Protein AF-A0A2T6ZU46-F1 (afdb_monomer_lite)

Radius of gyration: 29.61 Å; chains: 1; bounding box: 84×36×68 Å

InterPro domains:
  IPR037165 Aldehyde oxidase/xanthine dehydrogenase, molybdopterin binding domain superfamily [SSF56003] (22-96)

Structure (mmCIF, N/CA/C/O backbone):
data_AF-A0A2T6ZU46-F1
#
_entry.id   AF-A0A2T6ZU46-F1
#
loop_
_atom_site.group_PDB
_atom_site.id
_atom_site.type_symbol
_atom_site.label_atom_id
_atom_site.label_alt_id
_atom_site.label_comp_id
_atom_site.label_asym_id
_atom_site.label_entity_id
_atom_site.label_seq_id
_atom_site.pdbx_PDB_ins_code
_atom_site.Cartn_x
_atom_site.Cartn_y
_atom_site.Cartn_z
_atom_site.occupancy
_atom_site.B_iso_or_equiv
_atom_site.auth_seq_id
_atom_site.auth_comp_id
_atom_site.auth_asym_id
_atom_site.auth_atom_id
_atom_site.pdbx_PDB_model_num
ATOM 1 N N . MET A 1 1 ? 67.612 2.568 -53.619 1.00 38.09 1 MET A N 1
ATOM 2 C CA . MET A 1 1 ? 66.948 3.766 -53.063 1.00 38.09 1 MET A CA 1
ATOM 3 C C . MET A 1 1 ? 65.510 3.387 -52.775 1.00 38.09 1 MET A C 1
ATOM 5 O O . MET A 1 1 ? 64.844 2.870 -53.661 1.00 38.09 1 MET A O 1
ATOM 9 N N . ALA A 1 2 ? 65.128 3.475 -51.504 1.00 44.28 2 ALA A N 1
ATOM 10 C CA . ALA A 1 2 ? 63.888 2.946 -50.953 1.00 44.28 2 ALA A CA 1
ATOM 11 C C . ALA A 1 2 ? 62.667 3.745 -51.421 1.00 44.28 2 ALA A C 1
ATOM 13 O O . ALA A 1 2 ? 62.713 4.968 -51.402 1.00 44.28 2 ALA A O 1
ATOM 14 N N . ASN A 1 3 ? 61.575 3.054 -51.747 1.00 39.78 3 ASN A N 1
ATOM 15 C CA . ASN A 1 3 ? 60.238 3.625 -51.635 1.00 39.78 3 ASN A CA 1
ATOM 16 C C . ASN A 1 3 ? 59.408 2.688 -50.762 1.00 39.78 3 ASN A C 1
ATOM 18 O O . ASN A 1 3 ? 59.017 1.591 -51.154 1.00 39.78 3 ASN A O 1
ATOM 22 N N . SER A 1 4 ? 59.275 3.125 -49.518 1.00 50.47 4 SER A N 1
ATOM 23 C CA . SER A 1 4 ? 58.635 2.468 -48.395 1.00 50.47 4 SER A CA 1
ATOM 24 C C . SER A 1 4 ? 57.118 2.651 -48.424 1.00 50.47 4 SER A C 1
ATOM 26 O O . SER A 1 4 ? 56.644 3.783 -48.424 1.00 50.47 4 SER A O 1
ATOM 28 N N . SER A 1 5 ? 56.431 1.514 -48.318 1.00 43.03 5 SER A N 1
ATOM 29 C CA . SER A 1 5 ? 55.173 1.281 -47.590 1.00 43.03 5 SER A CA 1
ATOM 30 C C . SER A 1 5 ? 53.871 1.907 -48.125 1.00 43.03 5 SER A C 1
ATOM 32 O O . SER A 1 5 ? 53.810 3.102 -48.406 1.00 43.03 5 SER A O 1
ATOM 34 N N . PRO A 1 6 ? 52.779 1.119 -48.221 1.00 49.56 6 PRO A N 1
ATOM 35 C CA . PRO A 1 6 ? 51.501 1.618 -48.694 1.00 49.56 6 PRO A CA 1
ATOM 36 C C . PRO A 1 6 ? 50.735 2.349 -47.579 1.00 49.56 6 PRO A C 1
ATOM 38 O O . PRO A 1 6 ? 50.645 1.869 -46.457 1.00 49.56 6 PRO A O 1
ATOM 41 N N . VAL 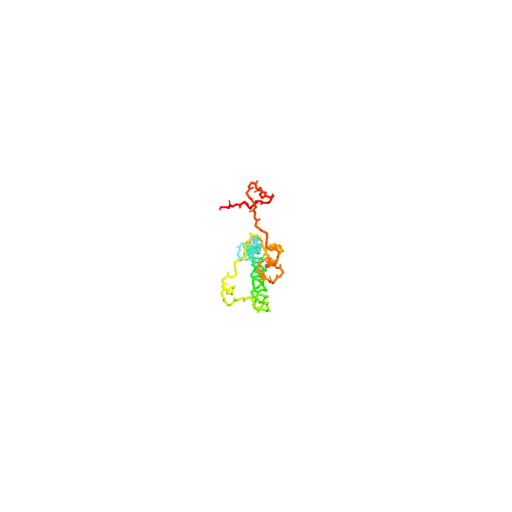A 1 7 ? 50.149 3.484 -47.969 1.00 49.38 7 VAL 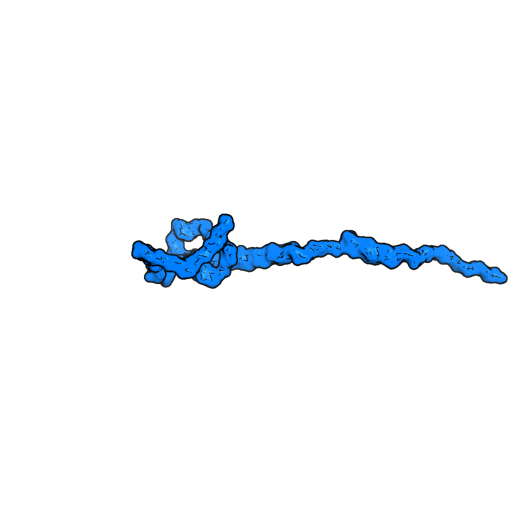A N 1
ATOM 42 C CA . VAL A 1 7 ? 48.728 3.834 -47.788 1.00 49.38 7 VAL A CA 1
ATOM 43 C C . VAL A 1 7 ? 48.171 3.904 -46.355 1.00 49.38 7 VAL A C 1
ATOM 45 O O . VAL A 1 7 ? 48.037 2.898 -45.672 1.00 49.38 7 VAL A O 1
ATOM 48 N N . GLY A 1 8 ? 47.629 5.080 -46.008 1.00 42.22 8 GLY A N 1
ATOM 49 C CA . GLY A 1 8 ? 46.389 5.144 -45.221 1.00 42.22 8 GLY A CA 1
ATOM 50 C C . GLY A 1 8 ? 46.375 6.104 -44.032 1.00 42.22 8 GLY A C 1
ATOM 51 O O . GLY A 1 8 ? 46.713 5.730 -42.921 1.00 42.22 8 GLY A O 1
ATOM 52 N N . SER A 1 9 ? 45.916 7.333 -44.278 1.00 49.12 9 SER A N 1
ATOM 53 C CA . SER A 1 9 ? 44.883 8.027 -43.484 1.00 49.12 9 SER A CA 1
ATOM 54 C C . SER A 1 9 ? 44.699 7.642 -42.000 1.00 49.12 9 SER A C 1
ATOM 56 O O . SER A 1 9 ? 43.843 6.825 -41.678 1.00 49.12 9 SER A O 1
ATOM 58 N N . GLU A 1 10 ? 45.362 8.340 -41.077 1.00 54.50 10 GLU A N 1
ATOM 59 C CA . GLU A 1 10 ? 45.002 8.308 -39.645 1.00 54.50 10 GLU A CA 1
ATOM 60 C C . GLU A 1 10 ? 44.619 9.691 -39.037 1.00 54.50 10 GLU A C 1
ATOM 62 O O . GLU A 1 10 ? 44.953 9.963 -37.888 1.00 54.50 10 GLU A O 1
ATOM 67 N N . PRO A 1 11 ? 43.881 10.600 -39.721 1.00 52.03 11 PRO A N 1
ATOM 68 C CA . PRO A 1 11 ? 43.074 11.624 -39.040 1.00 52.03 11 PRO A CA 1
ATOM 69 C C . PRO A 1 11 ? 41.639 11.142 -38.737 1.00 52.03 11 PRO A C 1
ATOM 71 O O . PRO A 1 11 ? 40.899 11.790 -37.996 1.00 52.03 11 PRO A O 1
ATOM 74 N N . THR A 1 12 ? 41.225 10.005 -39.300 1.00 53.75 12 THR A N 1
ATOM 75 C CA . THR A 1 12 ? 39.854 9.478 -39.224 1.00 53.75 12 THR A CA 1
ATOM 76 C C . THR A 1 12 ? 39.532 8.840 -37.879 1.00 53.75 12 THR A C 1
ATOM 78 O O . THR A 1 12 ? 38.416 9.016 -37.402 1.00 53.75 12 THR A O 1
ATOM 81 N N . ARG A 1 13 ? 40.496 8.205 -37.196 1.00 52.84 13 ARG A N 1
ATOM 82 C CA . ARG A 1 13 ? 40.234 7.524 -35.912 1.00 52.84 13 ARG A CA 1
ATOM 83 C C . ARG A 1 13 ? 39.747 8.460 -34.800 1.00 52.84 13 ARG A C 1
ATOM 85 O O . ARG A 1 13 ? 38.830 8.109 -34.062 1.00 52.84 13 ARG A O 1
ATOM 92 N N . TYR A 1 14 ? 40.298 9.672 -34.691 1.00 53.22 14 TYR A N 1
ATOM 93 C CA . TYR A 1 14 ? 39.867 10.642 -33.669 1.00 53.22 14 TYR A CA 1
ATOM 94 C C . TYR A 1 14 ? 38.472 11.223 -33.933 1.00 53.22 14 TYR A C 1
ATOM 96 O O . TYR A 1 14 ? 37.743 11.538 -32.987 1.00 53.22 14 TYR A O 1
ATOM 104 N N . LEU A 1 15 ? 38.092 11.368 -35.203 1.00 55.91 15 LEU A N 1
ATOM 105 C CA . LEU A 1 15 ? 36.751 11.791 -35.592 1.00 55.91 15 LEU A CA 1
ATOM 106 C C . LEU A 1 15 ? 35.756 10.637 -35.426 1.00 55.91 15 LEU A C 1
ATOM 108 O O . LEU A 1 15 ? 34.722 10.844 -34.799 1.00 55.91 15 LEU A O 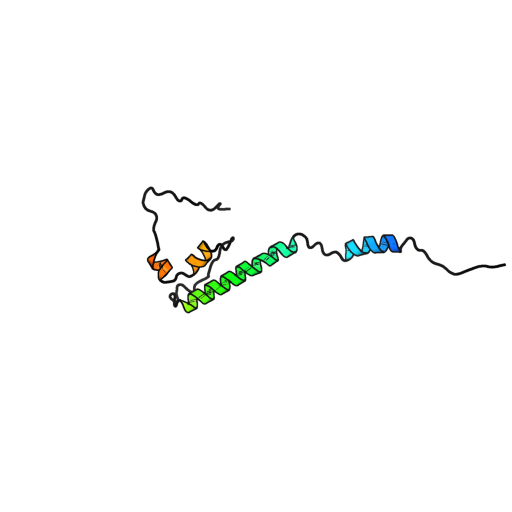1
ATOM 112 N N . GLU A 1 16 ? 36.088 9.419 -35.856 1.00 58.97 16 GLU A N 1
ATOM 113 C CA . GLU A 1 16 ? 35.237 8.231 -35.697 1.00 58.97 16 GLU A CA 1
ATOM 114 C C . GLU A 1 16 ? 34.875 7.946 -34.238 1.00 58.97 16 GLU A C 1
ATOM 116 O O . GLU A 1 16 ? 33.716 7.671 -33.943 1.00 58.97 16 GLU A O 1
ATOM 121 N N . LEU A 1 17 ? 35.814 8.096 -33.299 1.00 58.25 17 LEU A N 1
ATOM 122 C CA . LEU A 1 17 ? 35.547 7.902 -31.869 1.00 58.25 17 LEU A CA 1
ATOM 123 C C . LEU A 1 17 ? 34.571 8.945 -31.282 1.00 58.25 17 LEU A C 1
ATOM 125 O O . LEU A 1 17 ? 33.724 8.594 -30.458 1.00 58.25 17 LEU A O 1
ATOM 129 N N . ARG A 1 18 ? 34.623 10.216 -31.717 1.00 54.88 18 ARG A N 1
ATOM 130 C CA . ARG A 1 18 ? 33.652 11.253 -31.286 1.00 54.88 18 ARG A CA 1
ATOM 131 C C . ARG A 1 18 ? 32.284 11.077 -31.929 1.00 54.88 18 ARG A C 1
ATOM 133 O O . ARG A 1 18 ? 31.264 11.347 -31.299 1.00 54.88 18 ARG A O 1
ATOM 140 N N . ILE A 1 19 ? 32.279 10.656 -33.187 1.00 58.56 19 ILE A N 1
ATOM 141 C CA . ILE A 1 19 ? 31.086 10.342 -33.966 1.00 58.56 19 ILE A CA 1
ATOM 142 C C . ILE A 1 19 ? 30.386 9.155 -33.291 1.00 58.56 19 ILE A C 1
ATOM 144 O O . ILE A 1 19 ? 29.220 9.273 -32.934 1.00 58.56 19 ILE A O 1
ATOM 148 N N . SER A 1 20 ? 31.116 8.089 -32.960 1.00 56.72 20 SER A N 1
ATOM 149 C CA . SER A 1 20 ? 30.590 6.870 -32.333 1.00 56.72 20 SER A CA 1
ATOM 150 C C . SER A 1 20 ? 29.812 7.135 -31.039 1.00 56.72 20 SER A C 1
ATOM 152 O O . SER A 1 20 ? 28.697 6.646 -30.897 1.00 56.72 20 SER A O 1
ATOM 154 N N . ARG A 1 21 ? 30.282 8.032 -30.155 1.00 52.91 21 ARG A N 1
ATOM 155 C CA . ARG A 1 21 ? 29.524 8.399 -28.941 1.00 52.91 21 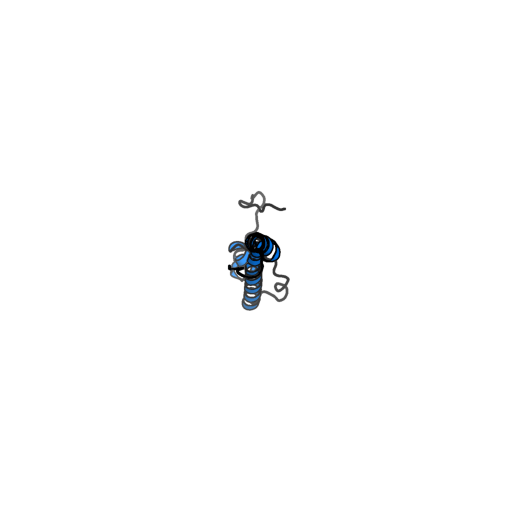ARG A CA 1
ATOM 156 C C . ARG A 1 21 ? 28.172 9.057 -29.248 1.00 52.91 21 ARG A C 1
ATOM 158 O O . ARG A 1 21 ? 27.211 8.823 -28.533 1.00 52.91 21 ARG A O 1
ATOM 165 N N . ARG A 1 22 ? 28.055 9.825 -30.336 1.00 55.16 22 ARG A N 1
ATOM 166 C CA . ARG A 1 22 ? 26.770 10.380 -30.804 1.00 55.16 22 ARG A CA 1
ATOM 167 C C . ARG A 1 22 ? 25.830 9.297 -31.354 1.00 55.16 22 ARG A C 1
ATOM 169 O O . ARG A 1 22 ? 24.619 9.478 -31.301 1.00 55.16 22 ARG A O 1
ATOM 176 N N . TYR A 1 23 ? 26.375 8.192 -31.860 1.00 54.34 23 TYR A N 1
ATOM 177 C CA . TYR A 1 23 ? 25.598 7.070 -32.398 1.00 54.34 23 TYR A CA 1
ATOM 178 C C . TYR A 1 23 ? 25.354 5.938 -31.386 1.00 54.34 23 TYR A C 1
ATOM 180 O O . TYR A 1 23 ? 24.504 5.092 -31.647 1.00 54.34 23 TYR A O 1
ATOM 188 N N . SER A 1 24 ? 26.048 5.912 -30.240 1.00 56.56 24 SER A N 1
ATOM 189 C CA . SER A 1 24 ? 25.950 4.817 -29.261 1.00 56.56 24 SER A CA 1
ATOM 190 C C . SER A 1 24 ? 25.727 5.243 -27.806 1.00 56.56 24 SER A C 1
ATOM 192 O O . SER A 1 24 ? 25.475 4.380 -26.967 1.00 56.56 24 SER A O 1
ATOM 194 N N . ASP A 1 25 ? 25.814 6.531 -27.462 1.00 62.91 25 ASP A N 1
ATOM 195 C CA . ASP A 1 25 ? 25.467 6.997 -26.118 1.00 62.91 25 ASP A CA 1
ATOM 196 C C . ASP A 1 25 ? 23.965 7.233 -26.059 1.00 62.91 25 ASP A C 1
ATOM 198 O O . ASP A 1 25 ? 23.424 8.263 -26.470 1.00 62.91 25 ASP A O 1
ATOM 202 N N . SER A 1 26 ? 23.253 6.217 -25.589 1.00 67.44 26 SER A N 1
ATOM 203 C CA . SER A 1 26 ? 21.849 6.381 -25.293 1.00 67.44 26 SER A CA 1
ATOM 204 C C . SER A 1 26 ? 21.768 7.434 -24.171 1.00 67.44 26 SER A C 1
ATOM 206 O O . SER A 1 26 ? 22.152 7.161 -23.040 1.00 67.44 26 SER A O 1
ATOM 208 N N . GLY A 1 27 ? 21.248 8.632 -24.463 1.00 66.00 27 GLY A N 1
ATOM 209 C CA . GLY A 1 27 ? 21.083 9.720 -23.484 1.00 66.00 27 GLY A CA 1
ATOM 210 C C . GLY A 1 27 ? 20.161 9.339 -22.318 1.00 66.00 27 GLY A C 1
ATOM 211 O O . GLY A 1 27 ? 18.965 9.606 -22.350 1.00 66.00 27 GLY A O 1
ATOM 212 N N . THR A 1 28 ? 20.702 8.653 -21.310 1.00 69.00 28 THR A N 1
ATOM 213 C CA . THR A 1 28 ? 19.947 7.968 -20.241 1.00 69.00 28 THR A CA 1
ATOM 214 C C . THR A 1 28 ? 19.801 8.835 -18.992 1.00 69.00 28 THR A C 1
ATOM 216 O O . THR A 1 28 ? 19.573 8.303 -17.918 1.00 69.00 28 THR A O 1
ATOM 219 N N . GLY A 1 29 ? 19.942 10.159 -19.097 1.00 77.25 29 GLY A N 1
ATOM 220 C CA . GLY A 1 29 ? 19.937 11.040 -17.922 1.00 77.25 29 GLY A CA 1
ATOM 221 C C . GLY A 1 29 ? 18.625 10.979 -17.133 1.00 77.25 29 GLY A C 1
ATOM 222 O O . GLY A 1 29 ? 18.631 10.763 -15.927 1.00 77.25 29 GLY A O 1
ATOM 223 N N . GLU A 1 30 ? 17.493 11.097 -17.826 1.00 76.88 30 GLU A N 1
ATOM 224 C CA . GLU A 1 30 ? 16.167 11.196 -17.191 1.00 76.88 30 GLU A CA 1
ATOM 225 C C . GLU A 1 30 ? 15.348 9.903 -17.296 1.00 76.88 30 GLU A C 1
ATOM 227 O O . GLU A 1 30 ? 14.427 9.662 -16.521 1.00 76.88 30 GLU A O 1
ATOM 232 N N . ARG A 1 31 ? 15.715 9.010 -18.221 1.00 75.94 31 ARG A N 1
ATOM 233 C CA . ARG A 1 31 ? 15.007 7.742 -18.456 1.00 75.94 31 ARG A CA 1
ATOM 234 C C . ARG A 1 31 ? 14.897 6.817 -17.231 1.00 75.94 31 ARG A C 1
ATOM 236 O O . ARG A 1 31 ? 13.829 6.231 -17.059 1.00 75.94 31 ARG A O 1
ATOM 243 N N . PRO A 1 32 ? 15.918 6.664 -16.362 1.00 83.88 32 PRO A N 1
ATOM 244 C CA . PRO A 1 32 ? 15.805 5.784 -15.204 1.00 83.88 32 PRO A CA 1
ATOM 245 C C . PRO A 1 32 ? 14.969 6.409 -14.083 1.00 83.88 32 PRO A C 1
ATOM 247 O O . PRO A 1 32 ? 14.561 5.691 -13.176 1.00 83.88 32 PRO A O 1
ATOM 250 N N . LEU A 1 33 ? 14.651 7.708 -14.140 1.00 86.00 33 LEU A N 1
ATOM 251 C CA . LEU A 1 33 ? 13.815 8.347 -13.124 1.00 86.00 33 LEU A CA 1
ATOM 252 C C . LEU A 1 33 ? 12.431 7.688 -13.056 1.00 86.00 33 LEU A C 1
ATOM 254 O O . LEU A 1 33 ? 11.923 7.400 -11.973 1.00 86.00 33 LEU A O 1
ATOM 258 N N . PHE A 1 34 ? 11.853 7.358 -14.213 1.00 87.06 34 PHE A N 1
ATOM 259 C CA . PHE A 1 34 ? 10.569 6.662 -14.271 1.00 87.06 34 PHE A CA 1
ATOM 260 C C . PHE A 1 34 ? 10.665 5.192 -13.837 1.00 87.06 34 PHE A C 1
ATOM 262 O O . PHE A 1 34 ? 9.686 4.635 -13.344 1.00 87.06 34 PHE A O 1
ATOM 269 N N . LEU A 1 35 ? 11.846 4.567 -13.929 1.00 88.38 35 LEU A N 1
ATOM 270 C CA . LEU A 1 35 ? 12.045 3.205 -13.428 1.00 88.38 35 LEU A CA 1
ATOM 271 C C . LEU A 1 35 ? 11.799 3.123 -11.914 1.00 88.38 35 LEU A C 1
ATOM 273 O O . LEU A 1 35 ? 11.321 2.097 -11.436 1.00 88.38 35 LEU A O 1
ATOM 277 N N . GLY A 1 36 ? 12.010 4.210 -11.165 1.00 86.19 36 GLY A N 1
ATOM 278 C CA . GLY A 1 36 ? 11.655 4.292 -9.745 1.00 86.19 36 GLY A CA 1
ATOM 279 C C . GLY A 1 36 ? 10.160 4.083 -9.463 1.00 86.19 36 GLY A C 1
ATOM 280 O O . GLY A 1 36 ? 9.799 3.570 -8.403 1.00 86.19 36 GLY A O 1
ATOM 281 N N . ALA A 1 37 ? 9.275 4.373 -10.425 1.00 87.81 37 ALA A N 1
ATOM 282 C CA . ALA A 1 37 ? 7.842 4.114 -10.284 1.00 87.81 37 ALA A CA 1
ATOM 283 C C . ALA A 1 37 ? 7.514 2.612 -10.187 1.00 87.81 37 ALA A C 1
ATOM 285 O O . ALA A 1 37 ? 6.461 2.257 -9.658 1.00 87.81 37 ALA A O 1
ATOM 286 N N . SER A 1 38 ? 8.416 1.719 -10.617 1.00 91.31 38 SER A N 1
ATOM 287 C CA . SER A 1 38 ? 8.259 0.269 -10.423 1.00 91.31 38 SER A CA 1
ATOM 288 C C . SER A 1 38 ? 8.0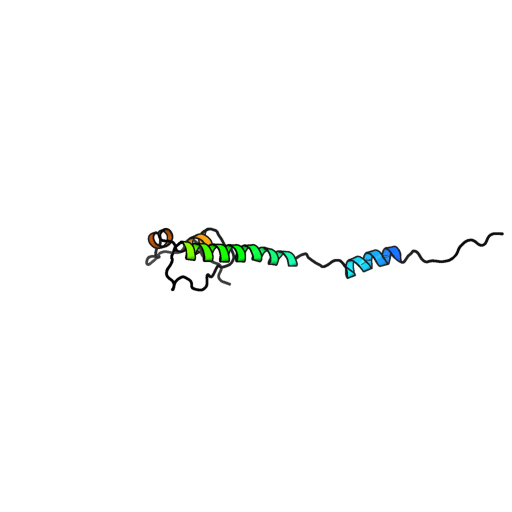73 -0.101 -8.946 1.00 91.31 38 SER A C 1
ATOM 290 O O . SER A 1 38 ? 7.217 -0.923 -8.621 1.00 91.31 38 SER A O 1
ATOM 292 N N . VAL A 1 39 ? 8.778 0.582 -8.037 1.00 91.12 39 VAL A N 1
ATOM 293 C CA . VAL A 1 39 ? 8.658 0.384 -6.585 1.00 91.12 39 VAL A CA 1
ATOM 294 C C . VAL A 1 39 ? 7.263 0.772 -6.094 1.00 91.12 39 VAL A C 1
ATOM 296 O O . VAL A 1 39 ? 6.670 0.066 -5.281 1.00 91.12 39 VAL A O 1
ATOM 299 N N . LYS A 1 40 ? 6.685 1.852 -6.635 1.00 89.56 40 LYS A N 1
ATOM 300 C CA . LYS A 1 40 ? 5.309 2.262 -6.319 1.00 89.56 40 LYS A CA 1
ATOM 301 C C . LYS A 1 40 ? 4.301 1.175 -6.711 1.00 89.56 40 LYS A C 1
ATOM 303 O O . LYS A 1 40 ? 3.372 0.902 -5.953 1.00 89.56 40 LYS A O 1
ATOM 308 N N . PHE A 1 41 ? 4.478 0.540 -7.868 1.00 89.25 41 PHE A N 1
ATOM 309 C CA . PHE A 1 41 ? 3.604 -0.556 -8.294 1.00 89.25 41 PHE A CA 1
ATOM 310 C C . PHE A 1 41 ? 3.803 -1.825 -7.460 1.00 89.25 41 PHE A C 1
ATOM 312 O O . PHE A 1 41 ? 2.818 -2.469 -7.109 1.00 89.25 41 PHE A O 1
ATOM 319 N N . ALA A 1 42 ? 5.037 -2.136 -7.059 1.00 91.69 42 ALA 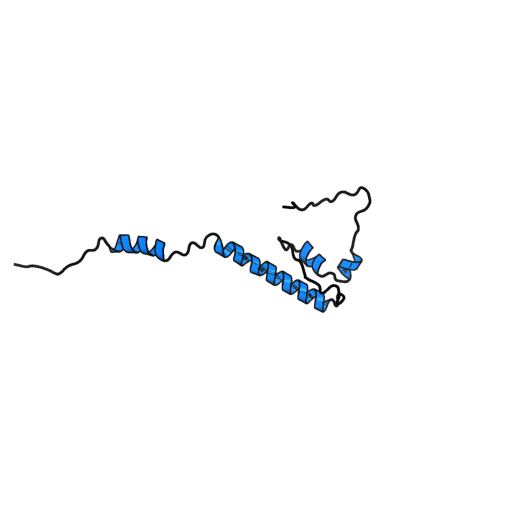A N 1
ATOM 320 C CA . ALA A 1 42 ? 5.304 -3.233 -6.130 1.00 91.69 42 ALA A CA 1
ATOM 321 C C . ALA A 1 42 ? 4.589 -3.022 -4.781 1.00 91.69 42 ALA A C 1
ATOM 323 O O . ALA A 1 42 ? 3.947 -3.936 -4.267 1.00 91.69 42 ALA A O 1
ATOM 324 N N . LEU A 1 43 ? 4.617 -1.796 -4.245 1.00 89.88 43 LEU A N 1
ATOM 325 C CA . LEU A 1 43 ? 3.878 -1.440 -3.029 1.00 89.88 43 LEU A CA 1
ATOM 326 C C . LEU A 1 43 ? 2.361 -1.561 -3.215 1.00 89.88 43 LEU A C 1
ATOM 328 O O . LEU A 1 43 ? 1.673 -2.062 -2.328 1.00 89.88 43 LEU A O 1
ATOM 332 N N . ARG A 1 44 ? 1.825 -1.156 -4.372 1.00 88.50 44 ARG A N 1
ATOM 333 C CA . ARG A 1 44 ? 0.398 -1.322 -4.688 1.00 88.50 44 ARG A CA 1
ATOM 334 C C . ARG A 1 44 ? -0.024 -2.792 -4.653 1.00 88.50 44 ARG A C 1
ATOM 336 O O . ARG A 1 44 ? -1.059 -3.105 -4.064 1.00 88.50 44 ARG A O 1
ATOM 343 N N . GLU A 1 45 ? 0.764 -3.686 -5.245 1.00 89.12 45 GLU A N 1
ATOM 344 C CA . GLU A 1 45 ? 0.482 -5.126 -5.206 1.00 89.12 45 GLU A CA 1
ATOM 345 C C . GLU A 1 45 ? 0.611 -5.695 -3.783 1.00 89.12 45 GLU A C 1
ATOM 347 O O . GLU A 1 45 ? -0.230 -6.488 -3.363 1.00 89.12 45 GLU A O 1
ATOM 352 N N . ALA A 1 46 ? 1.578 -5.225 -2.987 1.00 89.25 46 ALA A N 1
ATOM 353 C CA . ALA A 1 46 ? 1.707 -5.617 -1.582 1.00 89.25 46 ALA A CA 1
ATOM 354 C C . ALA A 1 46 ? 0.493 -5.195 -0.728 1.00 89.25 46 ALA A C 1
ATOM 356 O O . ALA A 1 46 ? 0.014 -5.970 0.106 1.00 89.25 46 ALA A O 1
ATOM 357 N N . VAL A 1 47 ? -0.055 -3.996 -0.959 1.00 87.56 47 VAL A N 1
ATOM 358 C CA . VAL A 1 47 ? -1.281 -3.523 -0.290 1.00 87.56 47 VAL A CA 1
ATOM 359 C C . VAL A 1 47 ? -2.489 -4.351 -0.727 1.00 87.56 47 VAL A C 1
ATOM 361 O O . VAL A 1 47 ? -3.306 -4.737 0.108 1.00 87.56 47 VAL A O 1
ATOM 364 N N . LYS A 1 48 ? -2.592 -4.680 -2.018 1.00 86.44 48 LYS A N 1
ATOM 365 C CA . LYS A 1 48 ? -3.656 -5.542 -2.550 1.00 86.44 48 LYS A CA 1
ATOM 366 C C . LYS A 1 48 ? -3.626 -6.939 -1.921 1.00 86.44 48 LYS A C 1
ATOM 368 O O . LYS A 1 48 ? -4.670 -7.427 -1.496 1.00 86.44 48 LYS A O 1
ATOM 373 N N . ALA A 1 49 ? -2.447 -7.549 -1.802 1.00 87.94 49 ALA A N 1
ATOM 374 C CA . ALA A 1 49 ? -2.278 -8.831 -1.118 1.00 87.94 49 ALA A CA 1
ATOM 375 C C . ALA A 1 49 ? -2.637 -8.733 0.374 1.00 87.94 49 ALA A C 1
ATOM 377 O O . ALA A 1 49 ? -3.358 -9.579 0.895 1.00 87.94 49 ALA A O 1
ATOM 378 N N . SER A 1 50 ? -2.207 -7.663 1.049 1.00 86.69 50 SER A N 1
ATOM 379 C CA . SER A 1 50 ? -2.536 -7.420 2.462 1.00 86.69 50 SER A CA 1
ATOM 380 C C . SER A 1 50 ? -4.043 -7.289 2.706 1.00 86.69 50 SER A C 1
ATOM 382 O O . SER A 1 50 ? -4.547 -7.845 3.677 1.00 86.69 50 SER A O 1
ATOM 384 N N . ARG A 1 51 ? -4.779 -6.611 1.814 1.00 84.12 51 ARG A N 1
ATOM 385 C CA . ARG A 1 51 ? -6.250 -6.510 1.882 1.00 84.12 51 ARG A CA 1
ATOM 386 C C . ARG A 1 51 ? -6.934 -7.869 1.762 1.00 84.12 51 ARG A C 1
ATOM 388 O O . ARG A 1 51 ? -7.872 -8.138 2.506 1.00 84.12 51 ARG A O 1
ATOM 395 N N . ALA A 1 52 ? -6.453 -8.719 0.854 1.00 82.56 52 ALA A N 1
ATOM 396 C CA . ALA A 1 52 ? -6.981 -10.070 0.691 1.00 82.56 52 ALA A CA 1
ATOM 397 C C . ALA A 1 52 ? -6.760 -10.913 1.960 1.00 82.56 52 ALA A C 1
ATOM 399 O O . ALA A 1 52 ? -7.680 -11.582 2.423 1.00 82.56 52 ALA A O 1
ATOM 400 N N . SER A 1 53 ? -5.573 -10.820 2.567 1.00 82.50 53 SER A N 1
ATOM 401 C CA . SER A 1 53 ? -5.244 -11.516 3.820 1.00 82.50 53 SER A CA 1
ATOM 402 C C . SER A 1 53 ? -6.020 -10.996 5.033 1.00 82.50 53 SER A C 1
ATOM 404 O O . SER A 1 53 ? -6.320 -11.763 5.941 1.00 82.50 53 SER A O 1
ATOM 406 N N . ALA A 1 54 ? -6.354 -9.705 5.061 1.00 78.06 54 ALA A N 1
ATOM 407 C CA . ALA A 1 54 ? -7.129 -9.087 6.135 1.00 78.06 54 ALA A CA 1
ATOM 408 C C . ALA A 1 54 ? -8.647 -9.348 6.028 1.00 78.06 54 ALA A C 1
ATOM 410 O O . ALA A 1 54 ? -9.396 -8.824 6.848 1.00 78.06 54 ALA A O 1
ATOM 411 N N . ALA A 1 55 ? -9.093 -10.140 5.039 1.00 65.88 55 ALA A N 1
ATOM 412 C CA . ALA A 1 55 ? -10.499 -10.461 4.775 1.00 65.88 55 ALA A CA 1
ATOM 413 C C . ALA A 1 55 ? -11.406 -9.219 4.690 1.00 65.88 55 ALA A C 1
ATOM 415 O O . ALA A 1 55 ? -12.573 -9.261 5.075 1.00 65.88 55 ALA A O 1
ATOM 416 N N . VAL A 1 56 ? -10.866 -8.101 4.188 1.00 64.00 56 VAL A N 1
ATOM 417 C CA . VAL A 1 56 ? -11.660 -6.893 3.944 1.00 64.00 56 VAL A CA 1
ATOM 418 C C . VAL A 1 56 ? -12.711 -7.244 2.883 1.00 64.00 56 VAL A C 1
ATOM 420 O O . VAL A 1 56 ? -12.368 -7.886 1.889 1.00 64.00 56 VAL A O 1
ATOM 423 N N . ASP A 1 57 ? -13.974 -6.866 3.115 1.00 59.09 57 ASP A N 1
ATOM 424 C CA . ASP A 1 57 ? -15.149 -7.270 2.325 1.00 59.09 57 ASP A CA 1
ATOM 425 C C . ASP A 1 57 ? -14.899 -7.322 0.808 1.00 59.09 57 ASP A C 1
ATOM 427 O O . ASP A 1 57 ? -14.184 -6.493 0.242 1.00 59.09 57 ASP A O 1
ATOM 431 N N . ALA A 1 58 ? -15.561 -8.240 0.098 1.00 56.41 58 ALA A N 1
ATOM 432 C CA . ALA A 1 58 ? -15.426 -8.374 -1.359 1.00 56.41 58 ALA A CA 1
ATOM 433 C C . ALA A 1 58 ? -15.739 -7.068 -2.131 1.00 56.41 58 ALA A C 1
ATOM 435 O O . ALA A 1 58 ? -15.217 -6.858 -3.224 1.00 56.41 58 ALA A O 1
ATOM 436 N N . GLN A 1 59 ? -16.528 -6.155 -1.548 1.00 52.06 59 GLN A N 1
ATOM 437 C CA . GLN A 1 59 ? -16.769 -4.802 -2.072 1.00 52.06 59 GLN A CA 1
ATOM 438 C C . GLN A 1 59 ? -15.602 -3.821 -1.845 1.00 52.06 59 GLN A C 1
ATOM 440 O O . GLN A 1 59 ? -15.448 -2.865 -2.602 1.00 52.06 59 GLN A O 1
ATOM 445 N N . ALA A 1 60 ? -14.744 -4.065 -0.853 1.00 54.84 60 ALA A N 1
ATOM 446 C CA . ALA A 1 60 ? -13.526 -3.304 -0.570 1.00 54.84 60 ALA A CA 1
ATOM 447 C C . ALA A 1 60 ? -12.295 -3.788 -1.367 1.00 54.84 60 ALA A C 1
ATOM 449 O O . ALA A 1 60 ? -11.290 -3.073 -1.454 1.00 54.84 60 ALA A O 1
ATOM 450 N N . MET A 1 61 ? -12.388 -4.952 -2.024 1.00 59.91 61 MET A N 1
ATOM 451 C CA . MET A 1 61 ? -11.426 -5.440 -3.029 1.00 59.91 61 MET A CA 1
ATOM 452 C C . MET A 1 61 ? -11.496 -4.692 -4.378 1.00 59.91 61 MET A C 1
ATOM 454 O O . MET A 1 61 ? -10.969 -5.160 -5.388 1.00 59.91 61 MET A O 1
ATOM 458 N N . GLY A 1 62 ? -12.121 -3.512 -4.412 1.00 63.12 62 GLY A N 1
ATOM 459 C CA . GLY A 1 62 ? -12.082 -2.606 -5.556 1.00 63.12 62 GLY A CA 1
ATOM 460 C C . GLY A 1 62 ? -10.669 -2.106 -5.893 1.00 63.12 62 GLY A C 1
ATOM 461 O O . GLY A 1 62 ? -9.659 -2.506 -5.309 1.00 63.12 62 GLY A O 1
ATOM 462 N N . VAL A 1 63 ? -10.582 -1.195 -6.864 1.00 66.25 63 VAL A N 1
ATOM 463 C CA . VAL A 1 63 ? -9.301 -0.666 -7.353 1.00 66.25 63 VAL A CA 1
ATOM 464 C C . VAL A 1 63 ? -8.512 -0.004 -6.212 1.00 66.25 63 VAL A C 1
ATOM 466 O O . VAL A 1 63 ? -8.906 1.038 -5.696 1.00 66.25 63 VAL A O 1
ATOM 469 N N . VAL A 1 64 ? -7.371 -0.596 -5.833 1.00 74.88 64 VAL A N 1
ATOM 470 C CA . VAL A 1 64 ? -6.427 -0.001 -4.871 1.00 74.88 64 VAL A CA 1
ATOM 471 C C . VAL A 1 64 ? -5.737 1.190 -5.539 1.00 74.88 64 VAL A C 1
ATOM 473 O O . VAL A 1 64 ? -4.839 1.006 -6.365 1.00 74.88 64 VAL A O 1
ATOM 476 N N . GLN A 1 65 ? -6.177 2.401 -5.199 1.00 76.06 65 GLN A N 1
ATOM 477 C CA . GLN A 1 65 ? -5.520 3.647 -5.592 1.00 76.06 65 GLN A CA 1
ATOM 478 C C . GLN A 1 65 ? -4.423 3.971 -4.575 1.00 76.06 65 GLN A C 1
ATOM 480 O O . GLN A 1 65 ? -4.685 4.073 -3.379 1.00 76.06 65 GLN A O 1
ATOM 485 N N . VAL A 1 66 ? -3.184 4.081 -5.055 1.00 82.00 66 VAL A N 1
ATOM 486 C CA . VAL A 1 66 ? -2.036 4.543 -4.267 1.00 82.00 66 VAL A CA 1
ATOM 487 C C . VAL A 1 66 ? -1.502 5.786 -4.958 1.00 82.00 66 VAL A C 1
ATOM 489 O O . VAL A 1 66 ? -0.892 5.698 -6.031 1.00 82.00 66 VAL A O 1
ATOM 492 N N . ASP A 1 67 ? -1.741 6.947 -4.362 1.00 83.12 67 ASP A N 1
ATOM 493 C CA . ASP A 1 67 ? -1.282 8.219 -4.908 1.00 83.12 67 ASP A CA 1
ATOM 494 C C . ASP A 1 67 ? 0.225 8.388 -4.726 1.00 83.12 67 ASP A C 1
ATOM 496 O O . ASP A 1 67 ? 0.837 7.842 -3.808 1.00 83.12 67 ASP A O 1
ATOM 500 N N . SER A 1 68 ? 0.854 9.114 -5.652 1.00 81.62 68 SER A N 1
ATOM 501 C CA . SER A 1 68 ? 2.254 9.503 -5.473 1.00 81.62 68 SER A CA 1
ATOM 502 C C . SER A 1 68 ? 2.317 10.699 -4.525 1.00 81.62 68 SER A C 1
ATOM 504 O O . SER A 1 68 ? 1.479 11.592 -4.660 1.00 81.62 68 SER A O 1
ATOM 506 N N . PRO A 1 69 ? 3.290 10.772 -3.605 1.00 80.94 69 PRO A N 1
ATOM 507 C CA . PRO A 1 69 ? 4.222 9.727 -3.171 1.00 80.94 69 PRO A CA 1
ATOM 508 C C . PRO A 1 69 ? 3.536 8.643 -2.319 1.00 80.94 69 PRO A C 1
ATOM 510 O O . PRO A 1 69 ? 2.652 8.931 -1.512 1.00 80.94 69 PRO A O 1
ATOM 513 N N . ALA A 1 70 ? 3.975 7.389 -2.465 1.00 81.19 70 ALA A N 1
ATOM 514 C CA . ALA A 1 70 ? 3.457 6.250 -1.701 1.00 81.19 70 ALA A CA 1
ATOM 515 C C . ALA A 1 70 ? 4.053 6.219 -0.280 1.00 81.19 70 ALA A C 1
ATOM 517 O O . ALA A 1 70 ? 4.833 5.334 0.067 1.00 81.19 70 ALA A O 1
ATOM 518 N N . MET A 1 71 ? 3.730 7.230 0.528 1.00 80.19 71 MET A N 1
ATOM 519 C CA . MET A 1 71 ? 4.217 7.338 1.903 1.00 80.19 71 MET A CA 1
ATOM 520 C C . MET A 1 71 ? 3.691 6.199 2.788 1.00 80.19 71 MET A C 1
ATOM 522 O O . MET A 1 71 ? 2.663 5.574 2.498 1.00 80.19 71 MET A O 1
ATOM 526 N N . ALA A 1 72 ? 4.397 5.945 3.893 1.00 85.12 72 ALA A N 1
ATOM 527 C CA . ALA A 1 72 ? 4.041 4.899 4.850 1.00 85.12 72 ALA A CA 1
ATOM 528 C C . ALA A 1 72 ? 2.632 5.106 5.430 1.00 85.12 72 ALA A C 1
ATOM 530 O O . ALA A 1 72 ? 1.870 4.147 5.532 1.00 85.12 72 ALA A O 1
ATOM 531 N N . GLU A 1 73 ? 2.256 6.355 5.723 1.00 85.81 73 GLU A N 1
ATOM 532 C CA . GLU A 1 73 ? 0.917 6.710 6.209 1.00 85.81 73 GLU A CA 1
ATOM 533 C C . GLU A 1 73 ? -0.183 6.277 5.227 1.00 85.81 73 GLU A C 1
ATOM 535 O O . GLU A 1 73 ? -1.105 5.551 5.603 1.00 85.81 73 GLU A O 1
ATOM 540 N N . ARG A 1 74 ? -0.035 6.623 3.941 1.00 84.38 74 ARG A N 1
ATOM 541 C CA . ARG A 1 74 ? -1.014 6.319 2.892 1.00 84.38 74 ARG A CA 1
ATOM 542 C C . ARG A 1 74 ? -1.108 4.817 2.670 1.00 84.38 74 ARG A C 1
ATOM 544 O O . ARG A 1 74 ? -2.204 4.273 2.595 1.00 84.38 74 ARG A O 1
ATOM 551 N N . SER A 1 75 ? 0.039 4.137 2.631 1.00 83.75 75 SER A N 1
ATOM 552 C CA . SER A 1 75 ? 0.106 2.684 2.449 1.00 83.75 75 SER A CA 1
ATOM 553 C C . SER A 1 75 ? -0.541 1.932 3.615 1.00 83.75 75 SER A C 1
ATOM 555 O O . SER A 1 75 ? -1.250 0.955 3.387 1.00 83.75 75 SER A O 1
ATOM 557 N N . ARG A 1 76 ? -0.355 2.399 4.859 1.00 86.81 76 ARG A N 1
ATOM 558 C CA . ARG A 1 76 ? -0.935 1.771 6.053 1.00 86.81 76 ARG A CA 1
ATOM 559 C C . ARG A 1 76 ? -2.448 1.952 6.114 1.00 86.81 76 ARG A C 1
ATOM 561 O O . ARG A 1 76 ? -3.159 0.968 6.298 1.00 86.81 76 ARG A O 1
ATOM 568 N N . VAL A 1 77 ? -2.934 3.179 5.916 1.00 86.31 77 VAL A N 1
ATOM 569 C CA . VAL A 1 77 ? -4.377 3.478 5.886 1.00 86.31 77 VAL A CA 1
ATOM 570 C C . VAL A 1 77 ? -5.055 2.736 4.734 1.00 86.31 77 VAL A C 1
ATOM 572 O O . VAL A 1 77 ? -6.166 2.231 4.888 1.00 86.31 77 VAL A O 1
ATOM 575 N N . ALA A 1 78 ? -4.364 2.576 3.602 1.00 84.62 78 ALA A N 1
ATOM 576 C CA . ALA A 1 78 ? -4.881 1.837 2.464 1.00 84.62 78 ALA A CA 1
ATOM 577 C C . ALA A 1 78 ? -5.090 0.341 2.740 1.00 84.62 78 ALA A C 1
ATOM 579 O O . ALA A 1 78 ? -5.860 -0.262 2.005 1.00 84.62 78 ALA A O 1
ATOM 580 N N . VAL A 1 79 ? -4.483 -0.289 3.751 1.00 87.19 79 VAL A N 1
ATOM 581 C CA . VAL A 1 79 ? -4.771 -1.707 4.054 1.00 87.19 79 VAL A CA 1
ATOM 582 C C . VAL A 1 79 ? -6.205 -1.889 4.562 1.00 87.19 79 VAL A C 1
ATOM 584 O O . VAL A 1 79 ? -6.833 -2.886 4.224 1.00 87.19 79 VAL A O 1
ATOM 587 N N . GLY A 1 80 ? -6.750 -0.913 5.297 1.00 82.75 80 GLY A N 1
ATOM 588 C CA . GLY A 1 80 ? -8.146 -0.942 5.750 1.00 82.75 80 GLY A CA 1
ATOM 589 C C . GLY A 1 80 ? -8.473 -2.095 6.703 1.00 82.75 80 GLY A C 1
ATOM 590 O O . GLY A 1 80 ? -9.593 -2.599 6.683 1.00 82.75 80 GLY A O 1
ATOM 591 N N . ASP A 1 81 ? -7.499 -2.525 7.506 1.00 85.75 81 ASP A N 1
ATOM 592 C CA . ASP A 1 81 ? -7.693 -3.555 8.524 1.00 85.75 81 ASP A CA 1
ATOM 593 C C . ASP A 1 81 ? -8.586 -3.068 9.681 1.00 85.75 81 ASP A C 1
ATOM 595 O O . ASP A 1 81 ? -8.957 -1.895 9.779 1.00 85.75 81 ASP A O 1
ATOM 599 N N . TRP A 1 82 ? -8.921 -3.983 10.590 1.00 84.12 82 TRP A N 1
ATOM 600 C CA . TRP A 1 82 ? -9.753 -3.692 11.762 1.00 84.12 82 TRP A CA 1
ATOM 601 C C . TRP A 1 82 ? -9.173 -2.574 12.647 1.00 84.12 82 TRP A C 1
ATOM 603 O O . TRP A 1 82 ? -9.928 -1.823 13.263 1.00 84.12 82 TRP A O 1
ATOM 613 N N . ILE A 1 83 ? -7.843 -2.413 12.674 1.00 87.50 83 ILE A N 1
ATOM 614 C CA . ILE A 1 83 ? -7.167 -1.329 13.401 1.00 87.50 83 ILE A CA 1
ATOM 615 C C . ILE A 1 83 ? -7.496 0.014 12.749 1.00 87.50 83 ILE A C 1
ATOM 617 O O . ILE A 1 83 ? -7.901 0.948 13.436 1.00 87.50 83 ILE A O 1
ATOM 621 N N . VAL A 1 84 ? -7.352 0.116 11.426 1.00 87.25 84 VAL A N 1
ATOM 622 C CA . VAL A 1 84 ? -7.680 1.338 10.678 1.00 87.25 84 VAL A CA 1
ATOM 623 C C . VAL A 1 84 ? -9.170 1.668 10.786 1.00 87.25 84 VAL A C 1
ATOM 625 O O . VAL A 1 84 ? -9.525 2.839 10.910 1.00 87.25 84 VAL A O 1
ATOM 628 N N . GLN A 1 85 ? -10.046 0.660 10.790 1.00 84.94 85 GLN A N 1
ATOM 629 C CA . GLN A 1 85 ? -11.482 0.862 10.998 1.00 84.94 85 GLN A CA 1
ATOM 630 C C . GLN A 1 85 ? -11.791 1.408 12.399 1.00 84.94 85 GLN A C 1
ATOM 632 O O . GLN A 1 85 ? -12.563 2.358 12.520 1.00 84.94 85 GLN A O 1
ATOM 637 N N . GLY A 1 86 ? -11.158 0.861 13.441 1.00 85.62 86 GLY A N 1
ATOM 638 C CA . GLY A 1 86 ? -11.323 1.329 14.820 1.00 85.62 86 GLY A CA 1
ATOM 639 C C . GLY A 1 86 ? -10.697 2.701 15.094 1.00 85.62 86 GLY A C 1
ATOM 640 O O . GLY A 1 86 ? -11.178 3.432 15.953 1.00 85.62 86 GLY A O 1
ATOM 641 N N . ALA A 1 87 ? -9.656 3.076 14.348 1.00 87.31 87 ALA A N 1
ATOM 642 C CA . ALA A 1 87 ? -8.947 4.349 14.490 1.00 87.31 87 ALA A CA 1
ATOM 643 C C . ALA A 1 87 ? -9.472 5.460 13.560 1.00 87.31 87 ALA A C 1
ATOM 645 O O . ALA A 1 87 ? -8.835 6.507 13.424 1.00 87.31 87 ALA A O 1
ATOM 646 N N . LYS A 1 88 ? -10.607 5.253 12.881 1.00 85.19 88 LYS A N 1
ATOM 647 C CA . LYS A 1 88 ? -11.155 6.233 11.941 1.00 85.19 88 LYS A CA 1
ATOM 648 C C . LYS A 1 88 ? -11.687 7.459 12.689 1.00 85.19 88 LYS A C 1
ATOM 650 O O . LYS A 1 88 ? -12.711 7.389 13.361 1.00 85.19 88 LYS A O 1
ATOM 655 N N . VAL A 1 89 ? -11.019 8.598 12.516 1.00 84.00 89 VAL A N 1
ATOM 656 C CA . VAL A 1 89 ? -11.432 9.891 13.084 1.00 84.00 89 VAL A CA 1
ATOM 657 C C . VAL A 1 89 ? -12.089 10.746 11.999 1.00 84.00 89 VAL A C 1
ATOM 659 O O . VAL A 1 89 ? -11.550 10.893 10.901 1.00 84.00 89 VAL A O 1
ATOM 662 N N . GLY A 1 90 ? -13.270 11.291 12.295 1.00 80.31 90 GLY A N 1
ATOM 663 C CA . GLY A 1 90 ? -13.935 12.300 11.469 1.00 80.31 90 GLY A CA 1
ATOM 664 C C . GLY A 1 90 ? -13.590 13.704 11.957 1.00 80.31 90 GLY A C 1
ATOM 665 O O . GLY A 1 90 ? -13.556 13.931 13.163 1.00 80.31 90 GLY A O 1
ATOM 666 N N . ALA A 1 91 ? -13.341 14.632 11.032 1.00 81.06 91 ALA A N 1
ATOM 667 C CA . ALA A 1 91 ? -13.166 16.041 11.377 1.00 81.06 91 ALA A CA 1
ATOM 668 C C . ALA A 1 91 ? -14.479 16.618 11.927 1.00 81.06 91 ALA A C 1
ATOM 670 O O . ALA A 1 91 ? -15.545 16.367 11.356 1.00 81.06 91 ALA A O 1
ATOM 671 N N . GLN A 1 92 ? -14.395 17.384 13.012 1.00 82.69 92 GLN A N 1
ATOM 672 C CA . GLN A 1 92 ? -15.542 18.067 13.607 1.00 82.69 92 GLN A CA 1
ATOM 673 C C . GLN A 1 92 ? -15.738 19.464 13.007 1.00 82.69 92 GLN A C 1
ATOM 675 O O . GLN A 1 92 ? -14.878 20.005 12.306 1.00 82.69 92 GLN A O 1
ATOM 680 N N . GLU A 1 93 ? -16.905 20.054 13.262 1.00 79.25 93 GLU A N 1
ATOM 681 C CA . GLU A 1 93 ? -17.239 21.387 12.770 1.00 79.25 93 GLU A CA 1
ATOM 682 C C . GLU A 1 93 ? -16.270 22.437 13.344 1.00 79.25 93 GLU A C 1
ATOM 684 O O . GLU A 1 93 ? -16.117 22.573 14.555 1.00 79.25 93 GLU A O 1
ATOM 689 N N . GLY A 1 94 ? -15.585 23.167 12.457 1.00 83.12 94 GLY A N 1
ATOM 690 C CA . GLY A 1 94 ? -14.608 24.202 12.817 1.00 83.12 94 GLY A CA 1
ATOM 691 C C . GLY A 1 94 ? -13.146 23.741 12.883 1.00 83.12 94 GLY A C 1
ATOM 692 O O . GLY A 1 94 ? -12.253 24.587 12.981 1.00 83.12 94 GLY A O 1
ATOM 693 N N . GLU A 1 95 ? -12.863 22.441 12.769 1.00 81.56 95 GLU A N 1
ATOM 694 C CA . GLU A 1 95 ? -11.489 21.931 12.782 1.00 81.56 95 GLU A CA 1
ATOM 695 C C . GLU A 1 95 ? -10.782 22.138 11.437 1.00 81.56 95 GLU A C 1
ATOM 697 O O . GLU A 1 95 ? -11.283 21.795 10.363 1.00 81.56 95 GLU A O 1
ATOM 702 N N . LYS A 1 96 ? -9.565 22.690 11.494 1.00 76.50 96 LYS A N 1
ATOM 703 C CA . LYS A 1 96 ? -8.699 22.867 10.324 1.00 76.50 96 LYS A CA 1
ATOM 704 C C . LYS A 1 96 ? -7.695 21.726 10.247 1.00 76.50 96 LYS A C 1
ATOM 706 O O . LYS A 1 96 ? -7.090 21.348 11.247 1.00 76.50 96 LYS A O 1
ATOM 711 N N . ARG A 1 97 ? -7.479 21.206 9.038 1.00 79.75 97 ARG A N 1
ATOM 712 C CA . ARG A 1 97 ? -6.447 20.194 8.789 1.00 79.75 97 ARG A CA 1
ATOM 713 C C . ARG A 1 97 ? -5.065 20.811 8.990 1.00 79.75 97 ARG A C 1
ATOM 715 O O . ARG A 1 97 ? -4.796 21.893 8.476 1.00 79.75 97 ARG A O 1
ATOM 722 N N . PHE A 1 98 ? -4.199 20.104 9.711 1.00 81.31 98 PHE A N 1
ATOM 723 C CA . PHE A 1 98 ? -2.808 20.515 9.906 1.00 81.31 98 PHE A CA 1
ATOM 724 C C . PHE A 1 98 ? -1.971 20.314 8.633 1.00 81.31 98 PHE A C 1
ATOM 726 O O . PHE A 1 98 ? -1.184 21.179 8.262 1.00 81.31 98 PHE A O 1
ATOM 733 N N . PHE A 1 99 ? -2.192 19.202 7.927 1.00 77.94 99 PHE A N 1
ATOM 734 C CA . PHE A 1 99 ? -1.579 18.923 6.631 1.00 77.94 99 PHE A CA 1
ATOM 735 C C . PHE A 1 99 ? -2.583 19.158 5.497 1.00 77.94 99 PHE A C 1
ATOM 737 O O . PHE A 1 99 ? -3.750 18.768 5.585 1.00 77.94 99 PHE A O 1
ATOM 744 N N . VAL A 1 100 ? -2.114 19.776 4.418 1.00 71.69 100 VAL A N 1
ATOM 745 C CA . VAL A 1 100 ? -2.846 19.974 3.161 1.00 71.69 100 VAL A CA 1
ATOM 746 C C . VAL A 1 100 ? -1.996 19.423 2.028 1.00 71.69 100 VAL A C 1
ATOM 748 O O . VAL A 1 100 ? -0.790 19.657 1.980 1.00 71.69 100 VAL A O 1
ATOM 751 N N . GLU A 1 101 ? -2.624 18.678 1.125 1.00 70.62 101 GLU A N 1
ATOM 752 C CA . GLU A 1 101 ? -1.982 18.274 -0.122 1.00 70.62 101 GLU A CA 1
ATOM 753 C C . GLU A 1 101 ? -2.012 19.453 -1.098 1.00 70.62 101 GLU A C 1
ATOM 755 O O . GLU A 1 101 ? -3.023 20.148 -1.209 1.00 70.62 101 GLU A O 1
ATOM 760 N N . ALA A 1 102 ? -0.904 19.691 -1.803 1.00 53.25 102 ALA A N 1
ATOM 761 C CA . ALA A 1 102 ? -0.896 20.599 -2.940 1.00 53.25 102 ALA A CA 1
ATOM 762 C C . ALA A 1 102 ? -1.616 19.900 -4.097 1.00 53.25 102 ALA A C 1
ATOM 764 O O . ALA A 1 102 ? -1.026 19.081 -4.802 1.00 53.25 102 ALA A O 1
ATOM 765 N N . THR A 1 103 ? -2.911 20.162 -4.239 1.00 46.97 103 THR A N 1
ATOM 766 C CA . THR A 1 103 ? -3.685 19.682 -5.382 1.00 46.97 103 THR A CA 1
ATOM 767 C C . THR A 1 103 ? -3.150 20.359 -6.645 1.00 46.97 103 THR A C 1
ATOM 769 O O . THR A 1 103 ? -3.102 21.589 -6.700 1.00 46.97 103 THR A O 1
ATOM 772 N N . ALA A 1 104 ? -2.704 19.558 -7.614 1.00 39.72 104 ALA A N 1
ATOM 773 C CA . ALA A 1 104 ? -2.370 20.005 -8.966 1.00 39.72 104 ALA A CA 1
ATOM 774 C C . ALA A 1 104 ? -3.635 20.161 -9.817 1.00 39.72 104 ALA A C 1
ATOM 776 O O . ALA A 1 104 ? -4.577 19.360 -9.607 1.00 39.72 104 ALA A O 1
#

Secondary structure (DSSP, 8-state):
----------SHHHHHHHHHHHHH----SSHHHHHTHHHHHHHHHHHHHHHHHTT--TTTSS----PSS--HHHHHHHH--HHHHHT-PPPPTTPPPS------

Organism: Tuber borchii (NCBI:txid42251)

Foldseek 3Di:
DDDDDDDDDDVVVVVVVVVVCVVPVPVCPCVCVVVVCVVVVVLQVVLLVLLVVLCPDPVLNPRQDQDPPNDPVSSVCSNVHPVNVVPDDDDDPPDDDPDDDPDD

pLDDT: mean 72.51, std 15.43, range [38.09, 91.69]

Sequence (104 aa):
MANSSPVGSEPTRYLELRISRRYSDSGTGERPLFLGASVKFALREAVKASRASAAVDAQAMGVVQVDSPAMAERSRVAVGDWIVQGAKVGAQEGEKRFFVEATA